Protein AF-A0A352WZA8-F1 (afdb_monomer)

Sequence (109 aa):
MNKEELLKKAQAENNGKDYADIEAQKSGTRAAYFIAVFLVIIVDLVNGFVLGYVNRGMDFVLFTMAFVAFLTKYLKLRKRHELIVAIWWGLLALMMLVLWILQLCRVIK

Secondary structure (DSSP, 8-state):
--HHHHHHHHHHHTTT--HHHHHHHHHHHHHHHHHHHHHHHHHHHHHHHHTSS--HHHHHHHHHHHHHHHHHHHHHH--HHHHHHHHHHHHHHHHHHHHHHHHHTTS--

pLDDT: mean 92.5, std 6.72, range [58.62, 98.44]

Mean predicted aligned error: 5.87 Å

Foldseek 3Di:
DDPVVVVVVCCVVVVNDDVVVVVVVVVVVVVVLVVLVVVLVVQQVCCCVPVVGGQLVSVLVNLVVQLVVLVVVCVVVVDPVSVVSSVVSVVSSVVSVVVNVCVVVVVDD

Solvent-accessible surface area (backbone atoms only — not comparable to full-atom values): 5703 Å² total; per-residue (Å²): 137,52,75,67,58,54,50,53,52,50,36,63,76,44,74,72,53,62,62,68,58,54,49,51,50,52,52,50,52,52,50,51,50,54,51,51,54,53,49,48,53,51,51,32,50,50,31,35,74,76,72,68,29,56,61,35,57,5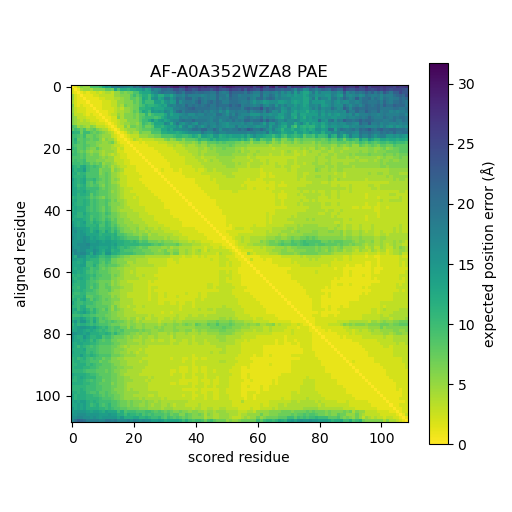8,54,17,54,54,28,42,52,52,15,51,53,28,41,53,48,18,74,74,68,69,44,67,68,35,43,54,54,13,50,52,28,43,53,51,15,54,51,23,44,53,52,26,51,35,37,76,71,62,77,43,107

Radius of gyration: 20.69 Å; Cα contacts (8 Å, |Δi|>4): 78; chains: 1; bounding box: 41×19×66 Å

Structure (mmCIF, N/CA/C/O backbone):
data_AF-A0A352WZA8-F1
#
_entry.id   AF-A0A352WZA8-F1
#
loop_
_atom_site.group_PDB
_atom_site.id
_atom_site.type_symbol
_atom_site.label_atom_id
_atom_site.label_alt_id
_atom_site.label_comp_id
_atom_site.label_asym_id
_atom_site.label_entity_id
_atom_site.label_seq_id
_atom_site.pdbx_PDB_ins_code
_atom_site.Cartn_x
_atom_site.Cartn_y
_atom_site.Cartn_z
_atom_site.occupancy
_atom_site.B_iso_or_equiv
_atom_site.auth_seq_id
_atom_site.auth_comp_id
_atom_site.auth_asym_id
_atom_site.auth_atom_id
_atom_site.pdbx_PDB_model_num
ATOM 1 N N . MET A 1 1 ? -14.222 6.960 45.957 1.00 58.62 1 MET A N 1
ATOM 2 C CA . MET A 1 1 ? -13.975 5.927 44.932 1.00 58.62 1 MET A CA 1
ATOM 3 C C . MET A 1 1 ? -12.486 5.654 44.913 1.00 58.62 1 MET A C 1
ATOM 5 O O . MET A 1 1 ? -11.720 6.586 44.682 1.00 58.62 1 MET A O 1
ATOM 9 N N . ASN A 1 2 ? -12.082 4.438 45.265 1.00 88.81 2 ASN A N 1
ATOM 10 C CA . ASN A 1 2 ? -10.668 4.068 45.352 1.00 88.81 2 ASN A CA 1
ATOM 11 C C . ASN A 1 2 ? -10.136 3.620 43.971 1.00 88.81 2 ASN A C 1
ATOM 13 O O . ASN A 1 2 ? -10.917 3.198 43.115 1.00 88.81 2 ASN A O 1
ATOM 17 N N . LYS A 1 3 ? -8.819 3.695 43.730 1.00 82.81 3 LYS A N 1
ATOM 18 C CA . LYS A 1 3 ? -8.198 3.351 42.427 1.00 82.81 3 LYS A CA 1
ATOM 19 C C . LYS A 1 3 ? -8.556 1.932 41.960 1.00 82.81 3 LYS A C 1
ATOM 21 O O . LYS A 1 3 ? -8.778 1.701 40.774 1.00 82.81 3 LYS A O 1
ATOM 26 N N . GLU A 1 4 ? -8.651 0.993 42.896 1.00 83.88 4 GLU A N 1
ATOM 27 C CA . GLU A 1 4 ? -9.020 -0.398 42.614 1.00 83.88 4 GLU A CA 1
ATOM 28 C C . GLU A 1 4 ? -10.490 -0.569 42.205 1.00 83.88 4 GLU A C 1
ATOM 30 O O . GLU A 1 4 ? -10.790 -1.386 41.337 1.00 83.88 4 GLU A O 1
ATOM 35 N N . GLU A 1 5 ? -11.410 0.217 42.774 1.00 81.38 5 GLU A N 1
ATOM 36 C CA . GLU A 1 5 ? -12.828 0.194 42.386 1.00 81.38 5 GLU A CA 1
ATOM 37 C C . GLU A 1 5 ? -13.020 0.739 40.968 1.00 81.38 5 GLU A C 1
ATOM 39 O O . GLU A 1 5 ? -13.782 0.175 40.184 1.00 81.38 5 GLU A O 1
ATOM 44 N N . LEU A 1 6 ? -12.280 1.799 40.622 1.00 81.44 6 LEU A N 1
ATOM 45 C CA . LEU A 1 6 ? -12.221 2.361 39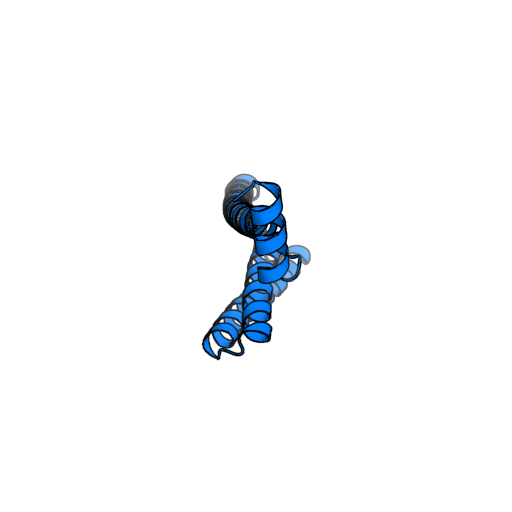.270 1.00 81.44 6 LEU A CA 1
ATOM 46 C C . LEU A 1 6 ? -11.747 1.326 38.243 1.00 81.44 6 LEU A C 1
ATOM 48 O O . LEU A 1 6 ? -12.391 1.151 37.210 1.00 81.44 6 LEU A O 1
ATOM 52 N N . LEU A 1 7 ? -10.652 0.618 38.538 1.00 78.75 7 LEU A N 1
ATOM 53 C CA . LEU A 1 7 ? -10.089 -0.402 37.647 1.00 78.75 7 LEU A CA 1
ATOM 54 C C . LEU A 1 7 ? -11.029 -1.597 37.462 1.00 78.75 7 LEU A C 1
ATOM 56 O O . LEU A 1 7 ? -11.237 -2.030 36.330 1.00 78.75 7 LEU A O 1
ATOM 60 N N . LYS A 1 8 ? -11.645 -2.100 38.540 1.00 82.00 8 LYS A N 1
ATOM 61 C CA . LYS A 1 8 ? -12.615 -3.207 38.454 1.00 82.00 8 LYS A CA 1
ATOM 62 C C . LYS A 1 8 ? -13.855 -2.821 37.655 1.00 82.00 8 LYS A C 1
ATOM 64 O O . LYS A 1 8 ? -14.322 -3.613 36.840 1.00 82.00 8 LYS A O 1
ATOM 69 N N . LYS A 1 9 ? -14.366 -1.601 37.853 1.00 81.00 9 LYS A N 1
ATOM 70 C CA . LYS A 1 9 ? -15.517 -1.094 37.102 1.00 81.00 9 LYS A CA 1
ATOM 71 C C . LYS A 1 9 ? -15.188 -0.929 35.616 1.00 81.00 9 LYS A C 1
ATOM 73 O O . LYS A 1 9 ? -15.941 -1.417 34.782 1.00 81.00 9 LYS A O 1
ATOM 78 N N . ALA A 1 10 ? -14.023 -0.363 35.291 1.00 74.81 10 ALA A N 1
ATOM 79 C CA . ALA A 1 10 ? -13.549 -0.259 33.912 1.00 74.81 10 ALA A CA 1
ATOM 80 C C . ALA A 1 10 ? -13.339 -1.638 33.259 1.00 74.81 10 ALA A C 1
ATOM 82 O O . ALA A 1 10 ? -13.726 -1.832 32.114 1.00 74.81 10 ALA A O 1
ATOM 83 N N . GLN A 1 11 ? -12.775 -2.622 33.968 1.00 77.56 11 GLN A N 1
ATOM 84 C CA . GLN A 1 11 ? -12.610 -3.987 33.446 1.00 77.56 11 GLN A CA 1
ATOM 85 C C . GLN A 1 11 ? -13.949 -4.689 33.181 1.00 77.56 11 GLN A C 1
ATOM 87 O O . GLN A 1 11 ? -14.077 -5.376 32.165 1.00 77.56 11 GLN A O 1
ATOM 92 N N . ALA A 1 12 ? -14.935 -4.498 34.064 1.00 80.94 12 ALA A N 1
ATOM 93 C CA . ALA A 1 12 ? -16.285 -5.028 33.892 1.00 80.94 12 ALA A CA 1
ATOM 94 C C . ALA A 1 12 ? -17.007 -4.380 32.699 1.00 80.94 12 ALA A C 1
ATOM 96 O O . ALA A 1 12 ? -17.598 -5.086 31.888 1.00 80.94 12 ALA A O 1
ATOM 97 N N . GLU A 1 13 ? -16.903 -3.057 32.541 1.00 80.62 13 GLU A N 1
ATOM 98 C CA . GLU A 1 13 ? -17.476 -2.326 31.399 1.00 80.62 13 GLU A CA 1
ATOM 99 C C . GLU A 1 13 ? -16.779 -2.680 30.073 1.00 80.62 13 GLU A C 1
ATOM 101 O O . GLU A 1 13 ? -17.414 -2.761 29.021 1.00 80.62 13 GLU A O 1
ATOM 106 N N . ASN A 1 14 ? -15.476 -2.963 30.120 1.00 81.12 14 ASN A N 1
ATOM 107 C CA . ASN A 1 14 ? -14.662 -3.227 28.937 1.00 81.12 14 ASN A CA 1
ATOM 108 C C . ASN A 1 14 ? -14.601 -4.707 28.530 1.00 81.12 14 ASN A C 1
ATOM 110 O O . ASN A 1 14 ? -13.883 -5.043 27.583 1.00 81.12 14 ASN A O 1
ATOM 114 N N . ASN A 1 15 ? -15.338 -5.599 29.205 1.00 81.25 15 ASN A N 1
ATOM 115 C CA . ASN A 1 15 ? -15.271 -7.055 29.008 1.00 81.25 15 ASN A CA 1
ATOM 116 C C . ASN A 1 15 ? -13.822 -7.588 29.031 1.00 81.25 15 ASN A C 1
ATOM 118 O O . ASN A 1 15 ? -13.438 -8.412 28.199 1.00 81.25 15 ASN A O 1
ATOM 122 N N . GLY A 1 16 ? -12.991 -7.057 29.933 1.00 76.94 16 GLY A N 1
ATOM 123 C CA . GLY A 1 16 ? -11.582 -7.443 30.062 1.00 76.94 16 GLY A CA 1
ATOM 124 C C . GLY A 1 16 ? -10.659 -6.982 28.925 1.00 76.94 16 GLY A C 1
ATOM 125 O O . GLY A 1 16 ? -9.509 -7.409 28.882 1.00 76.94 16 GLY A O 1
ATOM 126 N N . LYS A 1 17 ? -11.123 -6.124 28.005 1.00 81.62 17 LYS A N 1
ATOM 127 C CA . LYS A 1 17 ? -10.277 -5.562 26.942 1.00 81.62 17 LYS A CA 1
ATOM 128 C C . LYS A 1 17 ? -9.485 -4.364 27.450 1.00 81.62 17 LYS A C 1
ATOM 130 O O . LYS A 1 17 ? -10.058 -3.419 27.992 1.00 81.62 17 LYS A O 1
ATOM 135 N N . ASP A 1 18 ? -8.183 -4.375 27.189 1.00 87.69 18 ASP A N 1
ATOM 136 C CA . ASP A 1 18 ? -7.330 -3.210 27.386 1.00 87.69 18 ASP A CA 1
ATOM 137 C C . ASP A 1 18 ? -7.460 -2.264 26.182 1.00 87.69 18 ASP A C 1
ATOM 139 O O . ASP A 1 18 ? -6.826 -2.431 25.140 1.00 87.69 18 ASP A O 1
ATOM 143 N N . TYR A 1 19 ? -8.354 -1.281 26.294 1.00 85.75 19 TYR A N 1
ATOM 144 C CA . TYR A 1 19 ? -8.548 -0.293 25.233 1.00 85.75 19 TYR A CA 1
ATOM 145 C C . TYR A 1 19 ? -7.342 0.629 25.044 1.00 85.75 19 TYR A C 1
ATOM 147 O O . TYR A 1 19 ? -7.153 1.107 23.924 1.00 85.75 19 TYR A O 1
ATOM 155 N N . ALA A 1 20 ? -6.529 0.850 26.085 1.00 88.31 20 ALA A N 1
ATOM 156 C CA . ALA A 1 20 ? -5.327 1.669 25.972 1.00 88.31 20 ALA A CA 1
ATOM 157 C C . ALA A 1 20 ? -4.294 0.971 25.079 1.00 88.31 20 ALA A C 1
ATOM 159 O O . ALA A 1 20 ? -3.754 1.595 24.165 1.00 88.31 20 ALA A O 1
ATOM 160 N N . ASP A 1 21 ? -4.106 -0.338 25.262 1.00 90.50 21 ASP A N 1
ATOM 161 C CA . ASP A 1 21 ? -3.254 -1.153 24.390 1.00 90.50 21 ASP A CA 1
ATOM 162 C C . ASP A 1 21 ? -3.784 -1.200 22.944 1.00 90.50 21 ASP A C 1
ATOM 164 O O . ASP A 1 21 ? -3.050 -0.942 21.988 1.00 90.50 21 ASP A O 1
ATOM 168 N N . ILE A 1 22 ? -5.096 -1.409 22.760 1.00 92.06 22 ILE A N 1
ATOM 169 C CA . ILE A 1 22 ? -5.721 -1.402 21.424 1.00 92.06 22 ILE A CA 1
ATOM 170 C C . ILE A 1 22 ? -5.518 -0.054 20.714 1.00 92.06 22 ILE A C 1
ATOM 172 O O . ILE A 1 22 ? -5.311 -0.014 19.496 1.00 92.06 22 ILE A O 1
ATOM 176 N N . GLU A 1 23 ? -5.632 1.062 21.432 1.00 93.38 23 GLU A N 1
ATOM 177 C CA . GLU A 1 23 ? -5.442 2.398 20.869 1.00 93.38 23 GLU A CA 1
ATOM 178 C C . GLU A 1 23 ? -3.972 2.684 20.544 1.00 93.38 23 GLU A C 1
ATOM 180 O O . GLU A 1 23 ? -3.680 3.159 19.439 1.00 93.38 23 GLU A O 1
ATOM 185 N N . ALA A 1 24 ? -3.047 2.302 21.430 1.00 95.00 24 ALA A N 1
ATOM 186 C CA . ALA A 1 24 ? -1.612 2.365 21.173 1.00 95.00 24 ALA A CA 1
ATOM 187 C C . ALA A 1 24 ? -1.239 1.559 19.917 1.00 95.00 24 ALA A C 1
ATOM 189 O O . ALA A 1 24 ? -0.585 2.089 19.014 1.00 95.00 24 ALA A O 1
ATOM 190 N N . GLN A 1 25 ? -1.754 0.332 19.785 1.00 94.25 25 GLN A N 1
ATOM 191 C CA . GLN A 1 25 ? -1.524 -0.519 18.617 1.00 94.25 25 GLN A CA 1
ATOM 192 C C . GLN A 1 25 ? -2.110 0.080 17.332 1.00 94.25 25 GLN A C 1
ATOM 194 O O . GLN A 1 25 ? -1.479 0.018 16.273 1.00 94.25 25 GLN A O 1
ATOM 199 N N . LYS A 1 26 ? -3.301 0.696 17.387 1.00 92.19 26 LYS A N 1
ATOM 200 C CA . LYS A 1 26 ? -3.891 1.399 16.230 1.00 92.19 26 LYS A CA 1
ATOM 201 C C . LYS A 1 26 ? -3.032 2.580 15.786 1.00 92.19 26 LYS A C 1
ATOM 203 O O . LYS A 1 26 ? -2.834 2.760 14.582 1.00 92.19 26 LYS A O 1
ATOM 208 N N . SER A 1 27 ? -2.537 3.373 16.736 1.00 93.94 27 SER A N 1
ATOM 209 C CA . SER A 1 27 ? -1.652 4.508 16.460 1.00 93.94 27 SER A CA 1
ATOM 210 C C . SER A 1 27 ? -0.324 4.039 15.860 1.00 93.94 27 SER A C 1
ATOM 212 O O . SER A 1 27 ? 0.066 4.504 14.787 1.00 93.94 27 SER A O 1
ATOM 214 N N . GLY A 1 28 ? 0.306 3.031 16.472 1.00 96.00 28 GLY A N 1
ATOM 215 C CA . GLY A 1 28 ? 1.540 2.420 15.980 1.00 96.00 28 GLY A CA 1
ATOM 216 C C . GLY A 1 28 ? 1.386 1.837 14.576 1.00 96.00 28 GLY A C 1
ATOM 217 O O . GLY A 1 28 ? 2.198 2.121 13.701 1.00 96.00 28 GLY A O 1
ATOM 218 N N . THR A 1 29 ? 0.291 1.115 14.311 1.00 93.75 29 THR A N 1
ATOM 219 C CA . THR A 1 29 ? -0.012 0.572 12.973 1.00 93.75 29 THR A CA 1
ATOM 220 C C . THR A 1 29 ? -0.171 1.683 11.934 1.00 93.75 29 THR A C 1
ATOM 222 O O . THR A 1 29 ? 0.312 1.555 10.810 1.00 93.75 29 THR A O 1
ATOM 225 N N . ARG A 1 30 ? -0.820 2.799 12.297 1.00 93.12 30 ARG A N 1
ATOM 226 C CA . ARG A 1 30 ? -0.965 3.957 11.404 1.00 93.12 30 ARG A CA 1
ATOM 227 C C . ARG A 1 30 ? 0.392 4.583 11.084 1.00 93.12 30 ARG A C 1
ATOM 229 O O . ARG A 1 30 ? 0.662 4.846 9.916 1.00 93.12 30 ARG A O 1
ATOM 236 N N . ALA A 1 31 ? 1.235 4.801 12.091 1.00 95.75 31 ALA A N 1
ATOM 237 C CA . ALA A 1 31 ? 2.580 5.338 11.895 1.00 95.75 31 ALA A CA 1
ATOM 238 C C . ALA A 1 31 ? 3.439 4.402 11.031 1.00 95.75 31 ALA A C 1
ATOM 240 O O . ALA A 1 31 ? 4.045 4.851 10.061 1.00 95.75 31 ALA A O 1
ATOM 241 N N . ALA A 1 32 ? 3.415 3.098 11.321 1.00 95.50 32 ALA A N 1
ATOM 242 C CA . ALA A 1 32 ? 4.117 2.083 10.543 1.00 95.50 32 ALA A CA 1
ATOM 243 C C . ALA A 1 32 ? 3.677 2.085 9.073 1.00 95.50 32 ALA A C 1
ATOM 245 O O . ALA A 1 32 ? 4.525 2.042 8.188 1.00 95.50 32 ALA A O 1
ATOM 246 N N . TYR A 1 33 ? 2.373 2.208 8.804 1.00 94.19 33 TYR A N 1
ATOM 247 C CA . TYR A 1 33 ? 1.857 2.314 7.439 1.00 94.19 33 TYR A CA 1
ATOM 248 C C . TYR A 1 33 ? 2.398 3.550 6.708 1.00 94.19 33 TYR A C 1
ATOM 250 O O . TYR A 1 33 ? 2.886 3.432 5.587 1.00 94.19 33 TYR A O 1
ATOM 258 N N . PHE A 1 34 ? 2.362 4.729 7.340 1.00 95.06 34 PHE A N 1
ATOM 259 C CA . PHE A 1 34 ? 2.902 5.953 6.736 1.00 95.06 34 PHE A CA 1
ATOM 260 C C . PHE A 1 34 ? 4.403 5.853 6.457 1.00 95.06 34 PHE A C 1
ATOM 262 O O . PHE A 1 34 ? 4.849 6.229 5.374 1.00 95.06 34 PHE A O 1
ATOM 269 N N . ILE A 1 35 ? 5.169 5.313 7.406 1.00 97.06 35 ILE A N 1
ATOM 270 C CA . ILE A 1 35 ? 6.610 5.107 7.244 1.00 97.06 35 ILE A CA 1
ATOM 271 C C . ILE A 1 35 ? 6.879 4.108 6.112 1.00 97.06 35 ILE A C 1
ATOM 273 O O . ILE A 1 35 ? 7.747 4.362 5.284 1.00 97.06 35 ILE A O 1
ATOM 277 N N . ALA A 1 36 ? 6.116 3.016 6.019 1.00 95.12 36 ALA A N 1
ATOM 278 C CA . ALA A 1 36 ? 6.265 2.031 4.950 1.00 95.12 36 ALA A CA 1
ATOM 279 C C . ALA A 1 36 ? 6.010 2.640 3.563 1.00 95.12 36 ALA A C 1
ATOM 281 O O . ALA A 1 36 ? 6.830 2.460 2.668 1.00 95.12 36 ALA A O 1
ATOM 282 N N . VAL A 1 37 ? 4.928 3.412 3.394 1.00 95.50 37 VAL A N 1
ATOM 283 C CA . VAL A 1 37 ? 4.641 4.127 2.134 1.00 95.50 37 VAL A CA 1
ATOM 284 C C . VAL A 1 37 ? 5.785 5.076 1.778 1.00 95.50 37 VAL A C 1
ATOM 286 O O . VAL A 1 37 ? 6.247 5.091 0.641 1.00 95.50 37 VAL A O 1
ATOM 289 N N . PHE A 1 38 ? 6.273 5.845 2.753 1.00 97.12 38 PHE A N 1
ATOM 290 C CA . PHE A 1 38 ? 7.379 6.775 2.541 1.00 97.12 38 PHE A CA 1
ATOM 291 C C . PHE A 1 38 ? 8.673 6.060 2.122 1.00 97.12 38 PHE A C 1
ATOM 293 O O . PHE A 1 38 ? 9.350 6.495 1.193 1.00 97.12 38 PHE A O 1
ATOM 300 N N . LEU A 1 39 ? 8.991 4.932 2.761 1.00 96.12 39 LEU A N 1
ATOM 301 C CA . LEU A 1 39 ? 10.160 4.125 2.420 1.00 96.12 39 LEU A CA 1
ATOM 302 C C . LEU A 1 39 ? 10.047 3.490 1.031 1.00 96.12 39 LEU A C 1
ATOM 304 O O . LEU A 1 39 ? 11.044 3.476 0.317 1.00 96.12 39 LEU A O 1
ATOM 308 N N . VAL A 1 40 ? 8.865 3.015 0.621 1.00 95.88 40 VAL A N 1
ATOM 309 C CA . VAL A 1 40 ? 8.645 2.498 -0.744 1.00 95.88 40 VAL A CA 1
ATOM 310 C C . VAL A 1 40 ? 8.942 3.582 -1.781 1.00 95.88 40 VAL A C 1
ATOM 312 O O . VAL A 1 40 ? 9.723 3.340 -2.694 1.00 95.88 40 VAL A O 1
ATOM 315 N N . ILE A 1 41 ? 8.449 4.809 -1.575 1.00 94.88 41 ILE A N 1
ATOM 316 C CA . ILE A 1 41 ? 8.736 5.942 -2.471 1.00 94.88 41 ILE A CA 1
ATOM 317 C C . ILE A 1 41 ? 10.244 6.211 -2.561 1.00 94.88 41 ILE A C 1
ATOM 319 O O . ILE A 1 41 ? 10.768 6.421 -3.653 1.00 94.88 41 ILE A O 1
ATOM 323 N N . ILE A 1 42 ? 10.960 6.192 -1.432 1.00 96.00 42 ILE A N 1
ATOM 324 C CA . ILE A 1 42 ? 12.421 6.361 -1.430 1.00 96.00 42 ILE A CA 1
ATOM 325 C C . ILE A 1 42 ? 13.094 5.239 -2.222 1.00 96.00 42 ILE A C 1
ATOM 327 O O . ILE A 1 42 ? 13.965 5.519 -3.043 1.00 96.00 42 ILE A O 1
ATOM 331 N N . VAL A 1 43 ? 12.700 3.985 -1.993 1.00 94.50 43 VAL A N 1
ATOM 332 C CA . VAL A 1 43 ? 13.252 2.823 -2.703 1.00 94.50 43 VAL A CA 1
ATOM 333 C C . VAL A 1 43 ? 13.028 2.951 -4.208 1.00 94.50 43 VAL A C 1
ATOM 335 O O . VAL A 1 43 ? 13.955 2.718 -4.981 1.00 94.50 43 VAL A O 1
ATOM 338 N N . ASP A 1 44 ? 11.842 3.374 -4.631 1.00 94.00 44 ASP A N 1
ATOM 339 C CA . ASP A 1 44 ? 11.512 3.542 -6.045 1.00 94.00 44 ASP A CA 1
ATOM 340 C C . ASP A 1 44 ? 12.268 4.695 -6.696 1.00 94.00 44 ASP A C 1
ATOM 342 O O . ASP A 1 44 ? 12.753 4.547 -7.818 1.00 94.00 44 ASP A O 1
ATOM 346 N N . LEU A 1 45 ? 12.443 5.814 -5.987 1.00 95.12 45 LEU A N 1
ATOM 347 C CA . LEU A 1 45 ? 13.281 6.919 -6.450 1.00 95.12 45 LEU A CA 1
ATOM 348 C C . LEU A 1 45 ? 14.737 6.476 -6.601 1.00 95.12 45 LEU A C 1
ATOM 350 O O . LEU A 1 45 ? 15.339 6.701 -7.649 1.00 95.12 45 LEU A O 1
ATOM 354 N N . VAL A 1 46 ? 15.301 5.817 -5.585 1.00 95.94 46 VAL A N 1
ATOM 355 C CA . VAL A 1 46 ? 16.689 5.336 -5.622 1.00 95.94 46 VAL A CA 1
ATOM 356 C C . VAL A 1 46 ? 16.882 4.327 -6.752 1.00 95.94 46 VAL A C 1
ATOM 358 O O . VAL A 1 46 ? 17.823 4.475 -7.528 1.00 95.94 46 VAL A O 1
ATOM 361 N N . ASN A 1 47 ? 15.983 3.351 -6.908 1.00 93.69 47 ASN A N 1
ATOM 362 C CA . ASN A 1 47 ? 16.044 2.401 -8.022 1.00 93.69 47 ASN A CA 1
ATOM 363 C C . ASN A 1 47 ? 15.923 3.122 -9.372 1.00 93.69 47 ASN A C 1
ATOM 365 O O . ASN A 1 47 ? 16.704 2.852 -10.285 1.00 93.69 47 ASN A O 1
ATOM 369 N N . GLY A 1 48 ? 15.016 4.094 -9.483 1.00 93.62 48 GLY A N 1
ATOM 370 C CA . GLY A 1 48 ? 14.836 4.890 -10.692 1.00 93.62 48 GLY A CA 1
ATOM 371 C C . GLY A 1 48 ? 16.099 5.656 -11.087 1.00 93.62 48 GLY A C 1
ATOM 372 O O . GLY A 1 48 ? 16.487 5.626 -12.253 1.00 93.62 48 GLY A O 1
ATOM 373 N N . PHE A 1 49 ? 16.779 6.288 -10.126 1.00 94.88 49 PHE A N 1
ATOM 374 C CA . PHE A 1 49 ? 18.000 7.058 -10.384 1.00 94.88 49 PHE A CA 1
ATOM 375 C C . PHE A 1 49 ? 19.248 6.189 -10.587 1.00 94.88 49 PHE A C 1
ATOM 377 O O . PHE A 1 49 ? 20.078 6.516 -11.431 1.00 94.88 49 PHE A O 1
ATOM 384 N N . VAL A 1 50 ? 19.403 5.104 -9.821 1.00 94.50 50 VAL A N 1
ATOM 385 C CA . VAL A 1 50 ? 20.629 4.282 -9.817 1.00 94.50 50 VAL A CA 1
ATOM 386 C C . VAL A 1 50 ? 20.570 3.168 -10.859 1.00 94.50 50 VAL A C 1
ATOM 388 O O . VAL A 1 50 ? 21.560 2.898 -11.535 1.00 94.50 50 VAL A O 1
ATOM 391 N N . LEU A 1 51 ? 19.420 2.506 -10.985 1.00 90.25 51 LEU A N 1
ATOM 392 C CA . LEU A 1 51 ? 19.243 1.325 -11.834 1.00 90.25 51 LEU A CA 1
ATOM 393 C C . LEU A 1 51 ? 18.460 1.633 -13.118 1.00 90.25 51 LEU A C 1
ATOM 395 O O . LEU A 1 51 ? 18.453 0.820 -14.044 1.00 90.25 51 LEU A O 1
ATOM 399 N N . GLY A 1 52 ? 17.823 2.806 -13.201 1.00 90.25 52 GLY A N 1
ATOM 400 C CA . GLY A 1 52 ? 17.030 3.221 -14.359 1.00 90.25 52 GLY A CA 1
ATOM 401 C C . GLY A 1 52 ? 15.659 2.546 -14.448 1.00 90.25 52 GLY A C 1
ATOM 402 O O . GLY A 1 52 ? 15.053 2.563 -15.519 1.00 90.25 52 GLY A O 1
ATOM 403 N N . TYR A 1 53 ? 15.181 1.927 -13.363 1.00 88.44 53 TYR A N 1
ATOM 404 C CA . TYR A 1 53 ? 13.864 1.291 -13.291 1.00 88.44 53 TYR A CA 1
ATOM 405 C C . TYR A 1 53 ? 13.289 1.315 -11.873 1.00 88.44 53 TYR A C 1
ATOM 407 O O . TYR A 1 53 ? 14.013 1.499 -10.904 1.00 88.44 53 TYR A O 1
ATOM 415 N N . VAL A 1 54 ? 11.977 1.121 -11.750 1.00 90.44 54 VAL A N 1
ATOM 416 C CA . VAL A 1 54 ? 11.250 1.115 -10.468 1.00 90.44 54 VAL A CA 1
ATOM 417 C C . VAL A 1 54 ? 10.904 -0.320 -10.084 1.00 90.44 54 VAL A C 1
ATOM 419 O O . VAL A 1 54 ? 10.506 -1.093 -10.950 1.00 90.44 54 VAL A O 1
ATOM 422 N N . ASN A 1 55 ? 11.024 -0.699 -8.811 1.00 89.69 55 ASN A N 1
ATOM 423 C CA . ASN A 1 55 ? 10.745 -2.071 -8.384 1.00 89.69 55 ASN A CA 1
ATOM 424 C C . ASN A 1 55 ? 9.239 -2.287 -8.174 1.00 89.69 55 ASN A C 1
ATOM 426 O O . ASN A 1 55 ? 8.697 -2.004 -7.107 1.00 89.69 55 ASN A O 1
ATOM 430 N N . ARG A 1 56 ? 8.571 -2.900 -9.159 1.00 94.06 56 ARG A N 1
ATOM 431 C CA . ARG A 1 56 ? 7.116 -3.144 -9.107 1.00 94.06 56 ARG A CA 1
ATOM 432 C C . ARG A 1 56 ? 6.700 -4.160 -8.046 1.00 94.06 56 ARG A C 1
ATOM 434 O O . ARG A 1 56 ? 5.524 -4.233 -7.697 1.00 94.06 56 ARG A O 1
ATOM 441 N N . GLY A 1 57 ? 7.646 -4.924 -7.501 1.00 94.69 57 GLY A N 1
ATOM 442 C CA . GLY A 1 57 ? 7.399 -5.839 -6.391 1.00 94.69 57 GLY A CA 1
ATOM 443 C C . GLY A 1 57 ? 7.063 -5.101 -5.093 1.00 94.69 57 GLY A C 1
ATOM 444 O O . GLY A 1 57 ? 6.187 -5.545 -4.353 1.00 94.69 57 GLY A O 1
ATOM 445 N N . MET A 1 58 ? 7.696 -3.950 -4.839 1.00 94.38 58 MET A N 1
ATOM 446 C CA . MET A 1 58 ? 7.377 -3.120 -3.669 1.00 94.38 58 MET A CA 1
ATOM 447 C C . MET A 1 58 ? 5.983 -2.496 -3.798 1.00 94.38 58 MET A C 1
ATOM 449 O O . MET A 1 58 ? 5.182 -2.591 -2.865 1.00 94.38 58 MET A O 1
ATOM 453 N N . ASP A 1 59 ? 5.662 -1.964 -4.982 1.00 94.44 59 ASP A N 1
ATOM 454 C CA . ASP A 1 59 ? 4.324 -1.462 -5.321 1.00 94.44 59 ASP A CA 1
ATOM 455 C C . ASP A 1 59 ? 3.245 -2.544 -5.125 1.00 94.44 59 ASP A C 1
ATOM 457 O O . ASP A 1 59 ? 2.194 -2.303 -4.522 1.00 94.44 59 ASP A O 1
ATOM 461 N N . PHE A 1 60 ? 3.516 -3.770 -5.592 1.00 97.38 60 PHE A N 1
ATOM 462 C CA . PHE A 1 60 ? 2.616 -4.913 -5.436 1.00 97.38 60 PHE A CA 1
ATOM 463 C C . PHE A 1 60 ? 2.303 -5.211 -3.965 1.00 97.38 60 PHE A C 1
ATOM 465 O O . PHE A 1 60 ? 1.131 -5.365 -3.600 1.00 97.38 60 PHE A O 1
ATOM 472 N N . VAL A 1 61 ? 3.327 -5.265 -3.109 1.00 96.75 61 VAL A N 1
ATOM 473 C CA . VAL A 1 61 ? 3.141 -5.502 -1.670 1.00 96.75 61 VAL A CA 1
ATOM 474 C C . VAL A 1 61 ? 2.319 -4.375 -1.044 1.00 96.75 61 VAL A C 1
ATOM 476 O O . VAL A 1 61 ? 1.366 -4.650 -0.310 1.00 96.75 61 VAL A O 1
ATOM 479 N N . LEU A 1 62 ? 2.624 -3.116 -1.374 1.00 96.00 62 LEU A N 1
ATOM 480 C CA . LEU A 1 62 ? 1.925 -1.948 -0.837 1.00 96.00 62 LEU A CA 1
ATOM 481 C C . LEU A 1 62 ? 0.429 -1.957 -1.182 1.00 96.00 62 LEU A C 1
ATOM 483 O O . LEU A 1 62 ? -0.417 -1.810 -0.293 1.00 96.00 62 LEU A O 1
ATOM 487 N N . PHE A 1 63 ? 0.082 -2.193 -2.449 1.00 96.69 63 PHE A N 1
ATOM 488 C CA . PHE A 1 63 ? -1.320 -2.255 -2.871 1.00 96.69 63 PHE A CA 1
ATOM 489 C C . PHE A 1 63 ? -2.043 -3.486 -2.327 1.00 96.69 63 PHE A C 1
ATOM 491 O O . PHE A 1 63 ? -3.223 -3.396 -1.987 1.00 96.69 63 PHE A O 1
ATOM 498 N N . THR A 1 64 ? -1.341 -4.607 -2.147 1.00 98.00 64 THR A N 1
ATOM 499 C CA . THR A 1 64 ? -1.910 -5.792 -1.489 1.00 98.00 64 THR A CA 1
ATOM 500 C C . THR A 1 64 ? -2.256 -5.503 -0.028 1.00 98.00 64 THR A C 1
ATOM 502 O O . THR A 1 64 ? -3.338 -5.874 0.430 1.00 98.00 64 THR A O 1
ATOM 505 N N . MET A 1 65 ? -1.398 -4.784 0.706 1.00 97.00 65 MET A N 1
ATOM 506 C CA . MET A 1 65 ? -1.713 -4.359 2.075 1.00 97.00 65 MET A CA 1
ATOM 507 C C . MET A 1 65 ? -2.964 -3.471 2.121 1.00 97.00 65 MET A C 1
ATOM 509 O O . MET A 1 65 ? -3.847 -3.698 2.952 1.00 97.00 65 MET A O 1
ATOM 513 N N . ALA A 1 66 ? -3.076 -2.498 1.209 1.00 96.12 66 ALA A N 1
ATOM 514 C CA . ALA A 1 66 ? -4.254 -1.635 1.113 1.00 96.12 66 ALA A CA 1
ATOM 515 C C . ALA A 1 66 ? -5.526 -2.439 0.785 1.00 96.12 66 ALA A C 1
ATOM 517 O O . ALA A 1 66 ? -6.551 -2.279 1.453 1.00 96.12 66 ALA A O 1
ATOM 518 N N . PHE A 1 67 ? -5.447 -3.364 -0.176 1.00 98.06 67 PHE A N 1
ATOM 519 C CA . PHE A 1 67 ? -6.535 -4.284 -0.509 1.00 98.06 67 PHE A CA 1
ATOM 520 C C . PHE A 1 67 ? -7.018 -5.060 0.719 1.00 98.06 67 PHE A C 1
ATOM 522 O O . PHE A 1 67 ? -8.208 -5.027 1.038 1.00 98.06 67 PHE A O 1
ATOM 529 N N . VAL A 1 68 ? -6.105 -5.711 1.447 1.00 97.56 68 VAL A N 1
ATOM 530 C CA . VAL A 1 68 ? -6.442 -6.515 2.631 1.00 97.56 68 VAL A CA 1
ATOM 531 C C . VAL A 1 68 ? -7.041 -5.650 3.742 1.00 97.56 68 VAL A C 1
ATOM 533 O O . VAL A 1 68 ? -7.997 -6.079 4.398 1.00 97.56 68 VAL A O 1
ATOM 536 N N . ALA A 1 69 ? -6.550 -4.422 3.938 1.00 96.00 69 ALA A N 1
ATOM 537 C CA . ALA A 1 69 ? -7.098 -3.495 4.926 1.00 96.00 69 ALA A CA 1
ATOM 538 C C . ALA A 1 69 ? -8.570 -3.149 4.635 1.00 96.00 69 ALA A C 1
ATOM 540 O O . ALA A 1 69 ? -9.427 -3.278 5.518 1.00 96.00 69 A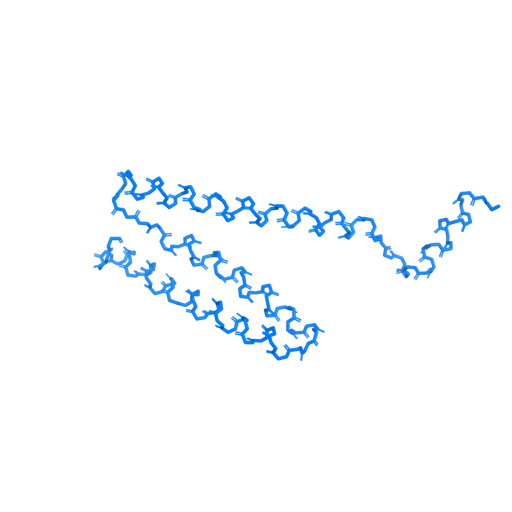LA A O 1
ATOM 541 N N . PHE A 1 70 ? -8.889 -2.775 3.392 1.00 96.88 70 PHE A N 1
ATOM 542 C CA . PHE A 1 70 ? -10.259 -2.449 2.981 1.00 96.88 70 PHE A CA 1
ATOM 543 C C . PHE A 1 70 ? -11.163 -3.680 2.893 1.00 96.88 70 PHE A C 1
ATOM 545 O O . PHE A 1 70 ? -12.324 -3.613 3.298 1.00 96.88 70 PHE A O 1
ATOM 552 N N . LEU A 1 71 ? -10.634 -4.829 2.469 1.00 97.88 71 LEU A N 1
ATOM 553 C CA . LEU A 1 71 ? -11.372 -6.090 2.475 1.00 97.88 71 LEU A CA 1
ATOM 554 C C . LEU A 1 71 ? -11.752 -6.492 3.904 1.00 97.88 71 LEU A C 1
ATOM 556 O O . LEU A 1 71 ? -12.911 -6.795 4.176 1.00 97.88 71 LEU A O 1
ATOM 560 N N . THR A 1 72 ? -10.809 -6.422 4.845 1.00 97.19 72 THR A N 1
ATOM 561 C CA . THR A 1 72 ? -11.071 -6.707 6.265 1.00 97.19 72 THR A CA 1
ATOM 562 C C . THR A 1 72 ? -12.127 -5.757 6.827 1.00 97.19 72 THR A C 1
ATOM 564 O O . THR A 1 72 ? -13.025 -6.172 7.566 1.00 97.19 72 THR A O 1
ATOM 567 N N . LYS A 1 73 ? -12.056 -4.476 6.455 1.00 95.50 73 LYS A N 1
ATOM 568 C CA . LYS A 1 73 ? -13.036 -3.464 6.852 1.00 95.50 73 LYS A CA 1
ATOM 569 C C . LYS A 1 73 ? -14.418 -3.746 6.260 1.00 95.50 73 LYS A C 1
ATOM 571 O O . LYS A 1 73 ? -15.409 -3.648 6.983 1.00 95.50 73 LYS A O 1
ATOM 576 N N . TYR A 1 74 ? -14.495 -4.189 5.006 1.00 97.38 74 TYR A N 1
ATOM 577 C CA . TYR A 1 74 ? -15.735 -4.662 4.394 1.00 97.38 74 TYR A CA 1
ATOM 578 C C . TYR A 1 74 ? -16.295 -5.903 5.099 1.00 97.38 74 TYR A C 1
ATOM 580 O O . TYR A 1 74 ? -17.483 -5.933 5.407 1.00 97.38 74 TYR A O 1
ATOM 588 N N . LEU A 1 75 ? -15.470 -6.905 5.413 1.00 97.00 75 LEU A N 1
ATOM 589 C CA . LEU A 1 75 ? -15.929 -8.122 6.092 1.00 97.00 75 LEU A CA 1
ATOM 590 C C . LEU A 1 75 ? -16.532 -7.820 7.471 1.00 97.00 75 LEU A C 1
ATOM 592 O O . LEU A 1 75 ? -17.527 -8.439 7.848 1.00 97.00 75 LEU A O 1
ATOM 596 N N . LYS A 1 76 ? -15.968 -6.837 8.187 1.00 95.50 76 LYS A N 1
ATOM 597 C CA . LYS A 1 76 ? -16.438 -6.409 9.514 1.00 95.50 76 LYS A CA 1
ATOM 598 C C . LYS A 1 76 ? -17.641 -5.463 9.466 1.00 95.50 76 LYS A C 1
ATOM 600 O O . LYS A 1 76 ? -18.558 -5.622 10.260 1.00 95.50 76 LYS A O 1
ATOM 605 N N . LEU A 1 77 ? -17.639 -4.470 8.572 1.00 95.44 77 LEU A N 1
ATOM 606 C CA . LEU A 1 77 ? -18.667 -3.415 8.532 1.00 95.44 77 LEU A CA 1
ATOM 607 C C . LEU A 1 77 ? -19.780 -3.668 7.505 1.00 95.44 77 LEU A C 1
ATOM 609 O O . LEU A 1 77 ? -20.810 -3.003 7.553 1.00 95.44 77 LEU A O 1
ATOM 613 N N . ARG A 1 78 ? -19.552 -4.565 6.537 1.00 93.94 78 ARG A N 1
ATOM 614 C CA . ARG A 1 78 ? -20.441 -4.905 5.408 1.00 93.94 78 ARG A CA 1
ATOM 615 C C . ARG A 1 78 ? -20.921 -3.703 4.578 1.00 93.94 78 ARG A C 1
ATOM 617 O O . ARG A 1 78 ? -21.932 -3.781 3.884 1.00 93.94 78 ARG A O 1
ATOM 624 N N . LYS A 1 79 ? -20.170 -2.595 4.584 1.00 95.06 79 LYS A N 1
ATOM 625 C CA . LYS A 1 79 ? -20.484 -1.384 3.806 1.00 95.06 79 LYS A CA 1
ATOM 626 C C . LYS A 1 79 ? -19.991 -1.501 2.363 1.00 95.06 79 LYS A C 1
ATOM 6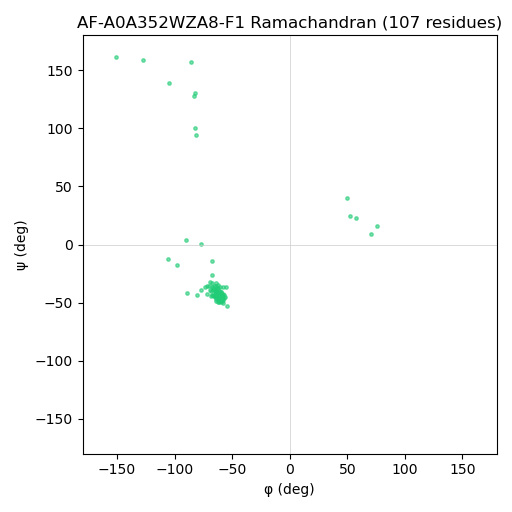28 O O . LYS A 1 79 ? -18.811 -1.741 2.130 1.00 95.06 79 LYS A O 1
ATOM 633 N N . ARG A 1 80 ? -20.873 -1.257 1.387 1.00 94.00 80 ARG A N 1
ATOM 634 C CA . ARG A 1 80 ? -20.568 -1.407 -0.053 1.00 94.00 80 ARG A CA 1
ATOM 635 C C . ARG A 1 80 ? -19.386 -0.555 -0.535 1.00 94.00 80 ARG A C 1
ATOM 637 O O . ARG A 1 80 ? -18.613 -1.033 -1.353 1.00 94.00 80 ARG A O 1
ATOM 644 N N . HIS A 1 81 ? -19.209 0.664 -0.019 1.00 93.75 81 HIS A N 1
ATOM 645 C CA . HIS A 1 81 ? -18.086 1.518 -0.431 1.00 93.75 81 HIS A CA 1
ATOM 646 C C . HIS A 1 81 ? -16.721 0.929 -0.054 1.00 93.75 81 HIS A C 1
ATOM 648 O O . HIS A 1 81 ? -15.777 1.073 -0.818 1.00 93.75 81 HIS A O 1
ATOM 654 N N . GLU A 1 82 ? -16.616 0.210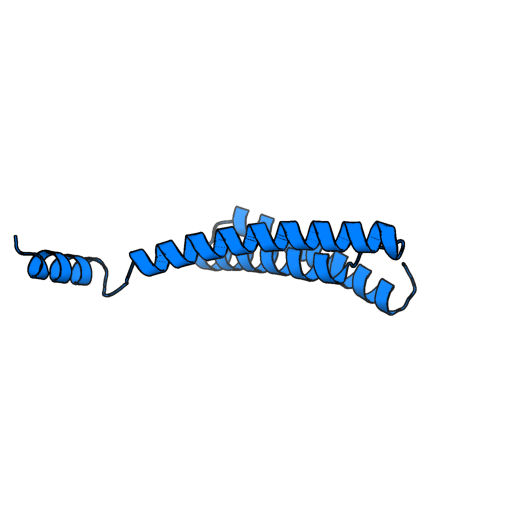 1.069 1.00 94.44 82 GLU A N 1
ATOM 655 C CA . GLU A 1 82 ? -15.365 -0.453 1.461 1.00 94.44 82 GLU A CA 1
ATOM 656 C C . GLU A 1 82 ? -15.016 -1.580 0.482 1.00 94.44 82 GLU A C 1
ATOM 658 O O . GLU A 1 82 ? -13.853 -1.751 0.134 1.00 94.44 82 GLU A O 1
ATOM 663 N N . LEU A 1 83 ? -16.025 -2.310 -0.012 1.00 95.12 83 LEU A N 1
ATOM 664 C CA . LEU A 1 83 ? -15.829 -3.344 -1.030 1.00 95.12 83 LEU A CA 1
ATOM 665 C C . LEU A 1 83 ? -15.353 -2.746 -2.354 1.00 95.12 83 LEU A C 1
ATOM 667 O O . LEU A 1 83 ? -14.435 -3.283 -2.960 1.00 95.12 83 LEU A O 1
ATOM 671 N N . ILE A 1 84 ? -15.954 -1.637 -2.791 1.00 97.31 84 ILE A N 1
ATOM 672 C CA . ILE A 1 84 ? -15.546 -0.955 -4.026 1.00 97.31 84 ILE A CA 1
ATOM 673 C C . ILE A 1 84 ? -14.077 -0.534 -3.921 1.00 97.31 84 ILE A C 1
ATOM 675 O O . ILE A 1 84 ? -13.290 -0.835 -4.814 1.00 97.31 84 ILE A O 1
ATOM 679 N N . VAL A 1 85 ? -13.684 0.096 -2.810 1.00 97.25 85 VAL A N 1
ATOM 680 C CA . VAL A 1 85 ? -12.291 0.512 -2.584 1.00 97.25 85 VAL A CA 1
ATOM 681 C C . VAL A 1 85 ? -11.348 -0.692 -2.495 1.00 97.25 85 VAL A C 1
ATOM 683 O O . VAL A 1 85 ? -10.256 -0.645 -3.057 1.00 97.25 85 VAL A O 1
ATOM 686 N N . ALA A 1 86 ? -11.766 -1.791 -1.858 1.00 97.62 86 ALA A N 1
ATOM 687 C CA . ALA A 1 86 ? -10.990 -3.029 -1.850 1.00 97.62 86 ALA A CA 1
ATOM 688 C C . ALA A 1 86 ? -10.769 -3.552 -3.278 1.00 97.62 86 ALA A C 1
ATOM 690 O O . ALA A 1 86 ? -9.634 -3.808 -3.659 1.00 97.62 86 ALA A O 1
ATOM 691 N N . ILE A 1 87 ? -11.818 -3.649 -4.100 1.00 98.12 87 ILE A N 1
ATOM 692 C CA . ILE A 1 87 ? -11.697 -4.113 -5.491 1.00 98.12 87 ILE A CA 1
ATOM 693 C C . ILE A 1 87 ? -10.712 -3.239 -6.275 1.00 98.12 87 ILE A C 1
ATOM 695 O O . ILE A 1 87 ? -9.849 -3.781 -6.960 1.00 98.12 87 ILE A O 1
ATOM 699 N N . TRP A 1 88 ? -10.776 -1.912 -6.129 1.00 98.12 88 TRP A N 1
ATOM 700 C CA . TRP A 1 88 ? -9.825 -1.001 -6.773 1.00 98.12 88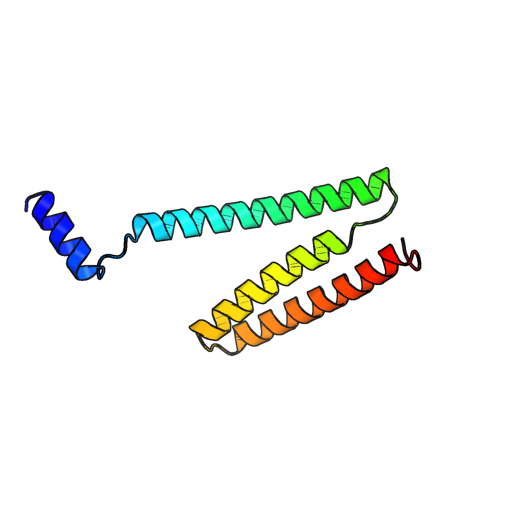 TRP A CA 1
ATOM 701 C C . TRP A 1 88 ? -8.373 -1.290 -6.389 1.00 98.12 88 TRP A C 1
ATOM 703 O O . TRP A 1 88 ? -7.531 -1.465 -7.270 1.00 98.12 88 TRP A O 1
ATOM 713 N N . TRP A 1 89 ? -8.077 -1.403 -5.091 1.00 98.06 89 TRP A N 1
ATOM 714 C CA . TRP A 1 89 ? -6.728 -1.753 -4.638 1.00 98.06 89 TRP A CA 1
ATOM 715 C C . TRP A 1 89 ? -6.305 -3.157 -5.075 1.00 98.06 89 TRP A C 1
ATOM 717 O O . TRP A 1 89 ? -5.145 -3.359 -5.420 1.00 98.06 89 TRP A O 1
ATOM 727 N N . GLY A 1 90 ? -7.237 -4.111 -5.118 1.00 98.38 90 GLY A N 1
ATOM 728 C CA . GLY A 1 90 ? -6.987 -5.466 -5.603 1.00 98.38 90 GLY A CA 1
ATOM 729 C C . GLY A 1 90 ? -6.603 -5.493 -7.083 1.00 98.38 90 GLY A C 1
ATOM 730 O O . GLY A 1 90 ? -5.641 -6.159 -7.451 1.00 98.38 90 GLY A O 1
ATOM 731 N N . LEU A 1 91 ? -7.292 -4.721 -7.929 1.00 98.44 91 LEU A N 1
ATOM 732 C CA . LEU A 1 91 ? -6.945 -4.588 -9.348 1.00 98.44 91 LEU A CA 1
ATOM 733 C C . LEU A 1 91 ? -5.563 -3.951 -9.541 1.00 98.44 91 LEU A C 1
ATOM 735 O O . LEU A 1 91 ? -4.780 -4.436 -10.356 1.00 98.44 91 LEU A O 1
ATOM 739 N N . LEU A 1 92 ? -5.234 -2.914 -8.763 1.00 97.94 92 LEU A N 1
ATOM 740 C CA . LEU A 1 92 ? -3.902 -2.301 -8.786 1.00 97.94 92 LEU A CA 1
ATOM 741 C C . LEU A 1 92 ? -2.815 -3.279 -8.329 1.00 97.94 92 LEU A C 1
ATOM 743 O O . LEU A 1 92 ? -1.766 -3.360 -8.964 1.00 97.94 92 LEU A O 1
ATOM 747 N N . ALA A 1 93 ? -3.071 -4.067 -7.283 1.00 98.31 93 ALA A N 1
ATOM 748 C CA . ALA A 1 93 ? -2.151 -5.108 -6.836 1.00 98.31 93 ALA A CA 1
ATOM 749 C C . ALA A 1 93 ? -1.920 -6.159 -7.933 1.00 98.31 93 ALA A C 1
ATOM 751 O O . ALA A 1 93 ? -0.776 -6.478 -8.243 1.00 98.31 93 ALA A O 1
ATOM 752 N N . LEU A 1 94 ? -2.981 -6.646 -8.583 1.00 98.44 94 LEU A N 1
ATOM 753 C CA . LEU A 1 94 ? -2.853 -7.592 -9.697 1.00 98.44 94 LEU A CA 1
ATOM 754 C C . LEU A 1 94 ? -2.067 -6.997 -10.870 1.00 98.44 94 LEU A C 1
ATOM 756 O O . LEU A 1 94 ? -1.216 -7.673 -11.443 1.00 98.44 94 LEU A O 1
ATOM 760 N N . MET A 1 95 ? -2.305 -5.728 -11.203 1.00 98.06 95 MET A N 1
ATOM 761 C CA . MET A 1 95 ? -1.540 -5.030 -12.234 1.00 98.06 95 MET A CA 1
ATOM 762 C C . MET A 1 95 ? -0.048 -4.964 -11.878 1.00 98.06 95 MET A C 1
ATOM 764 O O . MET A 1 95 ? 0.790 -5.308 -12.710 1.00 98.06 95 MET A O 1
ATOM 768 N N . MET A 1 96 ? 0.296 -4.574 -10.646 1.00 97.44 96 MET A N 1
ATOM 769 C CA . MET A 1 96 ? 1.695 -4.521 -10.206 1.00 97.44 96 MET A CA 1
ATOM 770 C C . MET A 1 96 ? 2.342 -5.902 -10.146 1.00 97.44 96 MET A C 1
ATOM 772 O O . MET A 1 96 ? 3.506 -6.029 -10.509 1.00 97.44 96 MET A O 1
ATOM 776 N N . LEU A 1 97 ? 1.594 -6.944 -9.770 1.00 98.00 97 LEU A N 1
ATOM 777 C CA . LEU A 1 97 ? 2.067 -8.327 -9.811 1.00 98.00 97 LEU A CA 1
ATOM 778 C C . LEU A 1 97 ? 2.463 -8.732 -11.232 1.00 98.00 97 LEU A C 1
ATOM 780 O O . LEU A 1 97 ? 3.548 -9.270 -11.436 1.00 98.00 97 LEU A O 1
ATOM 784 N N . VAL A 1 98 ? 1.610 -8.444 -12.219 1.00 98.06 98 VAL A N 1
ATOM 785 C CA . VAL A 1 98 ? 1.915 -8.726 -13.628 1.00 98.06 98 VAL A CA 1
ATOM 786 C C . VAL A 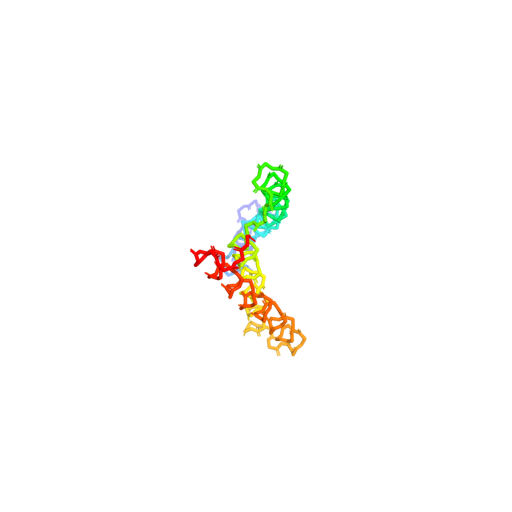1 98 ? 3.157 -7.956 -14.069 1.00 98.06 98 VAL A C 1
ATOM 788 O O . VAL A 1 98 ? 4.064 -8.556 -14.641 1.00 98.06 98 VAL A O 1
ATOM 791 N N . LEU A 1 99 ? 3.246 -6.656 -13.770 1.00 96.50 99 LEU A N 1
ATOM 792 C CA . LEU A 1 99 ? 4.425 -5.854 -14.115 1.00 96.50 99 LEU A CA 1
ATOM 793 C C . LEU A 1 99 ? 5.698 -6.389 -13.451 1.00 96.50 99 LEU A C 1
ATOM 795 O O . LEU A 1 99 ? 6.731 -6.493 -14.104 1.00 96.50 99 LEU A O 1
ATOM 799 N N . TRP A 1 100 ? 5.622 -6.786 -12.184 1.00 96.44 100 TRP A N 1
ATOM 800 C CA . TRP A 1 100 ? 6.752 -7.367 -11.471 1.00 96.44 100 TRP A CA 1
ATOM 801 C C . TRP A 1 100 ? 7.195 -8.703 -12.082 1.00 9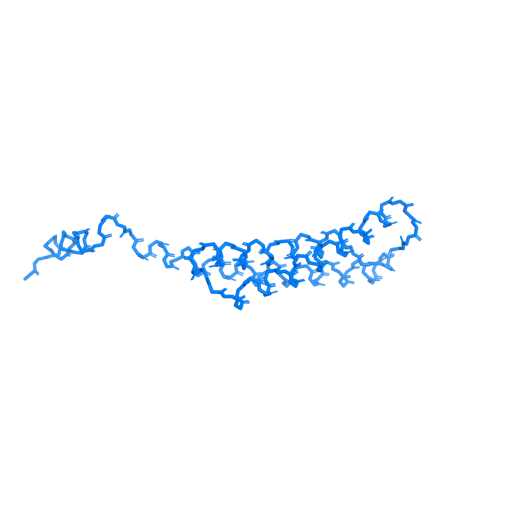6.44 100 TRP A C 1
ATOM 803 O O . TRP A 1 100 ? 8.389 -8.920 -12.277 1.00 96.44 100 TRP A O 1
ATOM 813 N N . ILE A 1 101 ? 6.258 -9.571 -12.478 1.00 97.31 101 ILE A N 1
ATOM 814 C CA . ILE A 1 101 ? 6.578 -10.812 -13.202 1.00 97.31 101 ILE A CA 1
ATOM 815 C C . ILE A 1 101 ? 7.268 -10.496 -14.537 1.00 97.31 101 ILE A C 1
ATOM 817 O O . ILE A 1 101 ? 8.288 -11.103 -14.861 1.00 97.31 101 ILE A O 1
ATOM 821 N N . LEU A 1 102 ? 6.768 -9.516 -15.294 1.00 96.62 102 LEU A N 1
ATOM 822 C CA . LEU A 1 102 ? 7.393 -9.093 -16.551 1.00 96.62 102 LEU A CA 1
ATOM 823 C C . LEU A 1 102 ? 8.809 -8.527 -16.340 1.00 96.62 102 LEU A C 1
ATOM 825 O O . LEU A 1 102 ? 9.679 -8.769 -17.180 1.00 96.62 102 LEU A O 1
ATOM 829 N N . GLN A 1 103 ? 9.060 -7.833 -15.223 1.00 94.44 103 GLN A N 1
ATOM 830 C CA . GLN A 1 103 ? 10.403 -7.390 -14.825 1.00 94.44 103 GLN A CA 1
ATOM 831 C C . GLN A 1 103 ? 11.330 -8.568 -14.517 1.00 94.44 103 GLN A C 1
ATOM 833 O O . GLN A 1 103 ? 12.458 -8.613 -15.008 1.00 94.44 103 GLN A O 1
ATOM 838 N N . LEU A 1 104 ? 10.853 -9.566 -13.765 1.00 94.00 104 LEU A N 1
ATOM 839 C CA . LEU A 1 104 ? 11.630 -10.775 -13.465 1.00 94.00 104 LEU A CA 1
ATOM 840 C C . LEU A 1 104 ? 11.981 -11.561 -14.735 1.00 94.00 104 LEU A C 1
ATOM 842 O O . LEU A 1 104 ? 13.096 -12.066 -14.870 1.00 94.00 104 LEU A O 1
ATOM 846 N N . CYS A 1 105 ? 11.061 -11.604 -15.699 1.00 96.31 105 CYS A N 1
ATOM 847 C CA . CYS A 1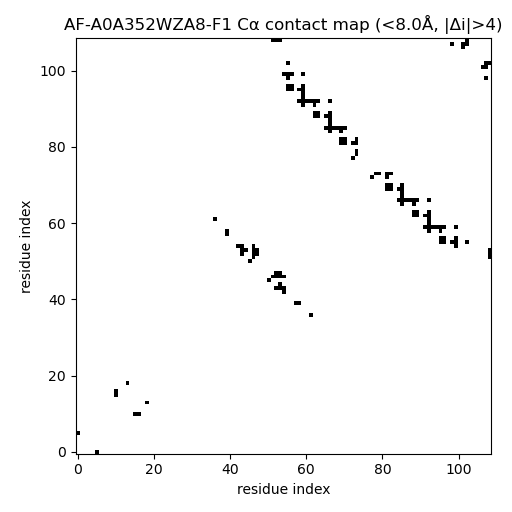 105 ? 11.285 -12.196 -17.016 1.00 96.31 105 CYS A CA 1
ATOM 848 C C . CYS A 1 105 ? 12.113 -11.308 -17.964 1.00 96.31 105 CYS A C 1
ATOM 850 O O . CYS A 1 105 ? 12.351 -11.712 -19.101 1.00 96.31 105 CYS A O 1
ATOM 852 N N . ARG A 1 106 ? 12.560 -10.120 -17.524 1.00 91.00 106 ARG A N 1
ATOM 853 C CA . ARG A 1 106 ? 13.327 -9.134 -18.312 1.00 91.00 106 ARG A CA 1
ATOM 854 C C . ARG A 1 106 ? 12.618 -8.658 -19.586 1.00 91.00 106 ARG A C 1
ATOM 856 O O . ARG A 1 106 ? 13.271 -8.195 -20.518 1.00 91.00 106 ARG A O 1
ATOM 863 N N . VAL A 1 107 ? 11.290 -8.768 -19.629 1.00 94.56 107 VAL A N 1
ATOM 864 C CA . VAL A 1 107 ? 10.465 -8.249 -20.734 1.00 94.56 107 VAL A CA 1
ATOM 865 C C . VAL A 1 107 ? 10.394 -6.726 -20.658 1.00 94.56 107 VAL A C 1
ATOM 867 O O . VAL A 1 107 ? 10.409 -6.043 -21.679 1.00 94.56 107 VAL A O 1
ATOM 870 N N . ILE A 1 108 ? 10.343 -6.197 -19.437 1.00 89.12 108 ILE A N 1
ATOM 871 C CA . ILE A 1 108 ? 10.379 -4.766 -19.138 1.00 89.12 108 ILE A CA 1
ATOM 872 C C . ILE A 1 108 ? 11.478 -4.490 -18.109 1.00 89.12 108 ILE A C 1
ATOM 874 O O . ILE A 1 108 ? 11.910 -5.406 -17.406 1.00 89.12 108 ILE A O 1
ATOM 878 N N . LYS A 1 109 ? 11.942 -3.239 -18.055 1.00 77.44 109 LYS A N 1
ATOM 879 C CA . LYS A 1 109 ? 12.883 -2.776 -17.031 1.00 77.44 109 LYS A CA 1
ATOM 880 C C . LYS A 1 109 ? 12.149 -2.473 -15.734 1.00 77.44 109 LYS A C 1
ATOM 882 O O . LYS A 1 109 ? 11.072 -1.838 -15.777 1.00 77.44 109 LYS A O 1
#